Protein AF-A0A344WGB0-F1 (afdb_monomer)

pLDDT: mean 86.92, std 15.08, range [41.66, 98.75]

Nearest PDB structures (foldseek):
  2py6-assembly1_A  TM=7.396E-01  e=4.839E-03  Methylobacillus flagellatus KT
  3e05-assembly2_F  TM=4.991E-01  e=1.271E-01  Geobacter metallireducens GS-15
  5hw4-assembly2_C-2  TM=4.381E-01  e=1.271E-01  Escherichia coli K-12
  3e05-assembly2_H  TM=4.543E-01  e=2.290E-01  Geobacter metallireducens GS-15
  3ey5-assembly1_A  TM=3.406E-01  e=2.257E+00  Bacteroides thetaiotaomicron

Mean predicted aligned error: 7.27 Å

Sequence (154 aa):
MLETSASLEPEWGDGPKSKIQIERIPLDDIELPKISLVKADIEGHEATFLAGAMKMVQKDRPIILIEILHIANFEKLAQFLADSGYLDFRLRPDMAIQSFYPAFDPQSWNHAFVPPEKLPFFMEVCEASKLEVVTPLTLPEPEKKSFWARLFGN

Radius of gyration: 17.26 Å; Cα contacts (8 Å, |Δi|>4): 203; chains: 1; bounding box: 50×37×36 Å

Secondary structure (DSSP, 8-state):
-------SSTTSTT--S---------GGGS--PPPSEEEE--TT-HHHHHHTTHHHHHHH--EEEEE--TTS-HHHHHHHHHHHTPEEEEE-SSEEEEESS----TT--EEEEE-GGGHHHHHHHHHHTT-EEE-TTTS-HHHHHHHHHHHH--

Structure (mmCIF, N/CA/C/O backbone):
data_AF-A0A344WGB0-F1
#
_entry.id   AF-A0A344WGB0-F1
#
loop_
_atom_site.group_PDB
_atom_site.id
_atom_site.type_symbol
_atom_site.label_atom_id
_atom_site.label_alt_id
_atom_site.label_comp_id
_atom_site.label_asym_id
_atom_site.label_entity_id
_atom_site.label_seq_id
_atom_site.pdbx_PDB_ins_code
_atom_site.Cartn_x
_atom_site.Cartn_y
_atom_site.Cartn_z
_atom_site.occupancy
_atom_site.B_iso_or_equiv
_atom_site.auth_seq_id
_atom_site.auth_comp_id
_atom_site.auth_asym_id
_atom_site.auth_atom_id
_atom_site.pdbx_PDB_model_num
ATOM 1 N N . MET A 1 1 ? -26.839 6.639 -17.033 1.00 45.97 1 MET A N 1
ATOM 2 C CA . MET A 1 1 ? -26.268 6.212 -15.741 1.00 45.97 1 MET A CA 1
ATOM 3 C C . MET A 1 1 ? -26.404 7.400 -14.808 1.00 45.97 1 MET A C 1
ATOM 5 O O . MET A 1 1 ? -26.064 8.494 -15.235 1.00 45.97 1 MET A O 1
ATOM 9 N N . LEU A 1 2 ? -27.024 7.238 -13.639 1.00 44.38 2 LEU A N 1
ATOM 10 C CA . LEU A 1 2 ? -27.104 8.313 -12.649 1.00 44.38 2 LEU A CA 1
ATOM 11 C C . LEU A 1 2 ? -25.839 8.186 -11.802 1.00 44.38 2 LEU A C 1
ATOM 13 O O . LEU A 1 2 ? -25.696 7.212 -11.071 1.00 44.38 2 LEU A O 1
ATOM 17 N N . GLU A 1 3 ? -24.885 9.085 -12.004 1.00 58.75 3 GLU A N 1
ATOM 18 C CA . GLU A 1 3 ? -23.641 9.097 -11.241 1.00 58.75 3 GLU A CA 1
ATOM 19 C C . GLU A 1 3 ? -23.939 9.666 -9.849 1.00 58.75 3 GLU A C 1
ATOM 21 O O . GLU A 1 3 ? -24.427 10.791 -9.710 1.00 58.75 3 GLU A O 1
ATOM 26 N N . THR A 1 4 ? -23.733 8.850 -8.818 1.00 68.19 4 THR A N 1
ATOM 27 C CA . THR A 1 4 ? -23.797 9.271 -7.418 1.00 68.19 4 THR A CA 1
ATOM 28 C C . THR A 1 4 ? -22.393 9.164 -6.849 1.00 68.19 4 THR A C 1
ATOM 30 O O . THR A 1 4 ? -21.910 8.054 -6.637 1.00 68.19 4 THR A O 1
ATOM 33 N N . SER A 1 5 ? -21.744 10.301 -6.621 1.00 75.06 5 SER A N 1
ATOM 34 C CA . SER A 1 5 ? -20.443 10.389 -5.962 1.00 75.06 5 SER A CA 1
ATOM 35 C C . SER A 1 5 ? -20.565 11.157 -4.645 1.00 75.06 5 SER A C 1
ATOM 37 O O . SER A 1 5 ? -21.471 11.974 -4.455 1.00 75.06 5 SER A O 1
ATOM 39 N N . ALA A 1 6 ? -19.660 10.862 -3.719 1.00 79.88 6 ALA A N 1
ATOM 40 C CA . ALA A 1 6 ? -19.441 11.620 -2.498 1.00 79.88 6 ALA A CA 1
ATOM 41 C C . ALA A 1 6 ? -17.930 11.702 -2.298 1.00 79.88 6 ALA A C 1
ATOM 43 O O . ALA A 1 6 ? -17.268 10.671 -2.323 1.00 79.88 6 ALA A O 1
ATOM 44 N N . SER A 1 7 ? -17.415 12.913 -2.117 1.00 83.69 7 SER A N 1
ATOM 45 C CA . SER A 1 7 ? -15.985 13.165 -1.971 1.00 83.69 7 SER A CA 1
ATOM 46 C C . SER A 1 7 ? -15.722 13.927 -0.676 1.00 83.69 7 SER A C 1
ATOM 48 O O . SER A 1 7 ? -16.564 14.708 -0.214 1.00 83.69 7 SER A O 1
ATOM 50 N N . LEU A 1 8 ? -14.557 13.677 -0.082 1.00 82.12 8 LEU A N 1
ATOM 51 C CA . LEU A 1 8 ? -14.012 14.518 0.983 1.00 82.12 8 LEU A CA 1
ATOM 52 C C . LEU A 1 8 ? -13.335 15.776 0.416 1.00 82.12 8 LEU A C 1
ATOM 54 O O . LEU A 1 8 ? -13.170 16.753 1.150 1.00 82.12 8 LEU A O 1
ATOM 58 N N . GLU A 1 9 ? -13.022 15.780 -0.883 1.00 79.12 9 GLU A N 1
ATOM 59 C CA . GLU A 1 9 ? -12.409 16.900 -1.579 1.00 79.12 9 GLU A CA 1
ATOM 60 C C . GLU A 1 9 ? -13.471 17.948 -1.964 1.00 79.12 9 GLU A C 1
ATOM 62 O O . GLU A 1 9 ? -14.432 17.660 -2.687 1.00 79.12 9 GLU A O 1
ATOM 67 N N . PRO A 1 10 ? -13.336 19.199 -1.488 1.00 68.56 10 PRO A N 1
ATOM 68 C CA . PRO A 1 10 ? -14.354 20.230 -1.674 1.00 68.56 10 PRO A CA 1
ATOM 69 C C . PRO A 1 10 ? -14.496 20.708 -3.127 1.00 68.56 10 PRO A C 1
ATOM 71 O O . PRO A 1 10 ? -15.511 21.330 -3.446 1.00 68.56 10 PRO A O 1
ATOM 74 N N . GLU A 1 11 ? -13.508 20.427 -3.983 1.00 68.06 11 GLU A N 1
ATOM 75 C CA . GLU A 1 11 ? -13.421 20.906 -5.371 1.00 68.06 11 GLU A CA 1
ATOM 76 C C . GLU A 1 11 ? -13.594 19.789 -6.418 1.00 68.06 11 GLU A C 1
ATOM 78 O O . GLU A 1 11 ? -13.198 19.939 -7.572 1.00 68.06 11 GLU A O 1
ATOM 83 N N . TRP A 1 12 ? -14.201 18.658 -6.046 1.00 65.50 12 TRP A N 1
ATOM 84 C CA . TRP A 1 12 ? -14.450 17.569 -6.992 1.00 65.50 12 TRP A CA 1
ATOM 85 C C . TRP A 1 12 ? -15.576 17.909 -7.991 1.00 65.50 12 TRP A C 1
ATOM 87 O O . TRP A 1 12 ? -16.735 18.096 -7.606 1.00 65.50 12 TRP A O 1
ATOM 97 N N . GLY A 1 13 ? -15.257 17.951 -9.290 1.00 68.75 13 GLY A N 1
ATOM 98 C CA . GLY A 1 13 ? -16.224 18.169 -10.379 1.00 68.75 13 GLY A CA 1
ATOM 99 C C . GLY A 1 13 ? -16.908 19.546 -10.347 1.00 68.75 13 GLY A C 1
ATOM 100 O O . GLY A 1 13 ? -16.268 20.558 -10.080 1.00 68.75 13 GLY A O 1
ATOM 101 N N . ASP A 1 14 ? -18.225 19.588 -10.591 1.00 71.06 14 ASP A N 1
ATOM 102 C CA . ASP A 1 14 ? -19.052 20.815 -10.520 1.00 71.06 14 ASP A CA 1
ATOM 103 C C . ASP A 1 14 ? -19.318 21.295 -9.071 1.00 71.06 14 ASP A C 1
ATOM 105 O O . ASP A 1 14 ? -20.123 22.200 -8.833 1.00 71.06 14 ASP A O 1
ATOM 109 N N . GLY A 1 15 ? -18.664 20.675 -8.085 1.00 68.38 15 GLY A N 1
ATOM 110 C CA . GLY A 1 15 ? -18.880 20.910 -6.665 1.00 68.38 15 GLY A CA 1
ATOM 111 C C . GLY A 1 15 ? -20.078 20.136 -6.087 1.00 68.38 15 GLY A C 1
ATOM 112 O O . GLY A 1 15 ? -20.914 19.579 -6.807 1.00 68.38 15 GLY A O 1
ATOM 113 N N . PRO A 1 16 ? -20.184 20.063 -4.748 1.00 74.62 16 PRO A N 1
ATOM 114 C CA . PRO A 1 16 ? -21.174 19.217 -4.094 1.00 74.62 16 PRO A CA 1
ATOM 115 C C . PRO A 1 16 ? -22.590 19.793 -4.216 1.00 74.62 16 PRO A C 1
ATOM 117 O O . PRO A 1 16 ? -22.846 20.939 -3.849 1.00 74.62 16 PRO A O 1
ATOM 120 N N . LYS A 1 17 ? -23.556 18.950 -4.608 1.00 81.56 17 LYS A N 1
ATOM 121 C CA . LYS A 1 17 ? -24.995 19.289 -4.556 1.00 81.56 17 LYS A CA 1
ATOM 122 C C . LYS A 1 17 ? -25.501 19.504 -3.124 1.00 81.56 17 LYS A C 1
ATOM 124 O O . LYS A 1 17 ? -26.449 20.251 -2.906 1.00 81.56 17 LYS A O 1
ATOM 129 N N . SER A 1 18 ? -24.879 18.839 -2.151 1.00 84.62 18 SER A N 1
ATOM 130 C CA . SER A 1 18 ? -25.160 18.961 -0.718 1.00 84.62 18 SER A CA 1
ATOM 131 C C . SER A 1 18 ? -23.941 18.534 0.096 1.00 84.62 18 SER A C 1
ATOM 133 O O . SER A 1 18 ? -23.171 17.691 -0.360 1.00 84.62 18 SER A O 1
ATOM 135 N N . LYS A 1 19 ? -23.793 19.060 1.316 1.00 87.06 19 LYS A N 1
ATOM 136 C CA . LYS A 1 19 ? -22.748 18.650 2.265 1.00 87.06 19 LYS A CA 1
ATOM 137 C C . LYS A 1 19 ? -23.386 17.946 3.457 1.00 87.06 19 LYS A C 1
ATOM 139 O O . LYS A 1 19 ? -24.386 18.429 3.984 1.00 87.06 19 LYS A O 1
ATOM 144 N N . ILE A 1 20 ? -22.788 16.842 3.893 1.00 88.75 20 ILE A N 1
ATOM 145 C CA . ILE A 1 20 ? -23.151 16.149 5.131 1.00 88.75 20 ILE A CA 1
ATOM 146 C C . ILE A 1 20 ? -21.925 16.080 6.037 1.00 88.75 20 ILE A C 1
ATOM 148 O O . ILE A 1 20 ? -20.797 15.995 5.555 1.00 88.75 20 ILE A O 1
ATOM 152 N N . GLN A 1 21 ? -22.140 16.139 7.347 1.00 90.25 21 GLN A N 1
ATOM 153 C CA . GLN A 1 21 ? -21.090 15.845 8.315 1.00 90.25 21 GLN A CA 1
ATOM 154 C C . GLN A 1 21 ? -21.140 14.357 8.640 1.00 90.25 21 GLN A C 1
ATOM 156 O O . GLN A 1 21 ? -22.214 13.820 8.910 1.00 90.25 21 GLN A O 1
ATOM 161 N N . ILE A 1 22 ? -19.979 13.711 8.609 1.00 90.44 22 ILE A N 1
ATOM 162 C CA . ILE A 1 22 ? -19.812 12.310 8.984 1.00 90.44 22 ILE A CA 1
ATOM 163 C C . ILE A 1 22 ? -18.746 12.197 10.065 1.00 90.44 22 ILE A C 1
ATOM 165 O O . ILE A 1 22 ? -17.803 12.993 10.119 1.00 90.44 22 ILE A O 1
ATOM 169 N N . GLU A 1 23 ? -18.895 11.200 10.924 1.00 92.19 23 GLU A N 1
ATOM 170 C CA . GLU A 1 23 ? -17.850 10.832 11.867 1.00 92.19 23 GLU A CA 1
ATOM 171 C C . GLU A 1 23 ? -16.714 10.102 11.139 1.00 92.19 23 GLU A C 1
ATOM 173 O O . GLU A 1 23 ? -16.932 9.408 10.144 1.00 92.19 23 GLU A O 1
ATOM 178 N N . ARG A 1 24 ? -15.486 10.271 11.633 1.00 91.88 24 ARG A N 1
ATOM 179 C CA . ARG A 1 24 ? -14.303 9.546 11.163 1.00 91.88 24 ARG A CA 1
ATOM 180 C C . ARG A 1 24 ? -13.682 8.855 12.360 1.00 91.88 24 ARG A C 1
ATOM 182 O O . ARG A 1 24 ? -13.427 9.514 13.365 1.00 91.88 24 ARG A O 1
ATOM 189 N N . ILE A 1 25 ? -13.398 7.570 12.217 1.00 95.44 25 ILE A N 1
ATOM 190 C CA . ILE A 1 25 ? -12.749 6.763 13.248 1.00 95.44 25 ILE A CA 1
ATOM 191 C C . ILE A 1 25 ? -11.476 6.127 12.673 1.00 95.44 25 ILE A C 1
ATOM 193 O O . ILE A 1 25 ? -11.471 5.755 11.495 1.00 95.44 25 ILE A O 1
ATOM 197 N N . PRO A 1 26 ? -10.385 6.023 13.452 1.00 97.00 26 PRO A N 1
ATOM 198 C CA . PRO A 1 26 ? -9.235 5.203 13.086 1.00 97.00 26 PRO A CA 1
ATOM 199 C C . PRO A 1 26 ? -9.657 3.747 12.866 1.00 97.00 26 PRO A C 1
ATOM 201 O O . PRO A 1 26 ? -10.483 3.219 13.608 1.00 97.00 26 PRO A O 1
ATOM 204 N N . LEU A 1 27 ? -9.061 3.072 11.881 1.00 96.12 27 LEU A N 1
ATOM 205 C CA . LEU A 1 27 ? -9.317 1.646 11.654 1.00 96.12 27 LEU A CA 1
ATOM 206 C C . LEU A 1 27 ? -8.899 0.801 12.866 1.00 96.12 27 LEU A C 1
ATOM 208 O O . LEU A 1 27 ? -9.547 -0.190 13.180 1.00 96.12 27 LEU A O 1
ATOM 212 N N . ASP A 1 28 ? -7.844 1.223 13.561 1.00 97.62 28 ASP A N 1
ATOM 213 C CA . ASP A 1 28 ? -7.332 0.579 14.771 1.00 97.62 28 ASP A CA 1
ATOM 214 C C . ASP A 1 28 ? -8.308 0.613 15.961 1.00 97.62 28 ASP A C 1
ATOM 216 O O . ASP A 1 28 ? -8.108 -0.139 16.917 1.00 97.62 28 ASP A O 1
ATOM 220 N N . ASP A 1 29 ? -9.345 1.455 15.911 1.00 97.81 29 ASP A N 1
ATOM 221 C CA . ASP A 1 29 ? -10.398 1.527 16.932 1.00 97.81 29 ASP A CA 1
ATOM 222 C C . ASP A 1 29 ? -11.594 0.610 16.598 1.00 97.81 29 ASP A C 1
ATOM 224 O O . ASP A 1 29 ? -12.564 0.540 17.352 1.00 97.81 29 ASP A O 1
ATOM 228 N N . ILE A 1 30 ? -11.528 -0.122 15.479 1.00 95.56 30 ILE A N 1
ATOM 229 C CA . ILE A 1 30 ? -12.538 -1.091 15.050 1.00 95.56 30 ILE A CA 1
ATOM 230 C C . ILE A 1 30 ? -12.015 -2.509 15.297 1.00 95.56 30 ILE A C 1
ATOM 232 O O . ILE A 1 30 ? -10.945 -2.896 14.824 1.00 95.56 30 ILE A O 1
ATOM 236 N N . GLU A 1 31 ? -12.801 -3.331 15.992 1.00 94.25 31 GLU A N 1
ATOM 237 C CA . GLU A 1 31 ? -12.495 -4.753 16.137 1.00 94.25 31 GLU A CA 1
ATOM 238 C C . GLU A 1 31 ? -12.771 -5.499 14.826 1.00 94.25 31 GLU A C 1
ATOM 240 O O . GLU A 1 31 ? -13.918 -5.706 14.426 1.00 94.25 31 GLU A O 1
ATOM 245 N N . LEU A 1 32 ? -11.698 -5.917 14.154 1.00 94.81 32 LEU A N 1
ATOM 246 C CA . LEU A 1 32 ? -11.750 -6.682 12.912 1.00 94.81 32 LEU A CA 1
ATOM 247 C C . LEU A 1 32 ? -11.038 -8.035 13.071 1.00 94.81 32 LEU A C 1
ATOM 249 O O . LEU A 1 32 ? -10.071 -8.145 13.837 1.00 94.81 32 LEU A O 1
ATOM 253 N N . PRO A 1 33 ? -11.475 -9.080 12.339 1.00 96.44 33 PRO A N 1
ATOM 254 C CA . PRO A 1 33 ? -10.701 -10.310 12.228 1.00 96.44 33 PRO A CA 1
ATOM 255 C C . PRO A 1 33 ? -9.358 -10.032 11.539 1.00 96.44 33 PRO A C 1
ATOM 257 O O . PRO A 1 33 ? -9.162 -8.980 10.935 1.00 96.44 33 PRO A O 1
ATOM 260 N N . LYS A 1 34 ? -8.436 -11.001 11.598 1.00 97.44 34 LYS A N 1
ATOM 261 C CA . LYS A 1 34 ? -7.122 -10.888 10.951 1.00 97.44 34 LYS A CA 1
ATOM 262 C C . LYS A 1 34 ? -7.263 -10.488 9.478 1.00 97.44 34 LYS A C 1
ATOM 264 O O . LYS A 1 34 ? -7.881 -11.215 8.698 1.00 97.44 34 LYS A O 1
ATOM 269 N N . ILE A 1 35 ? -6.628 -9.383 9.101 1.00 98.00 35 ILE A N 1
ATOM 270 C CA . ILE A 1 35 ? -6.703 -8.832 7.744 1.00 98.00 35 ILE A CA 1
ATOM 271 C C . ILE A 1 35 ? -5.522 -9.324 6.901 1.00 98.00 35 ILE A C 1
ATOM 273 O O . ILE A 1 35 ? -4.360 -9.159 7.260 1.00 98.00 35 ILE A O 1
ATOM 277 N N . SER A 1 36 ? -5.797 -9.937 5.747 1.00 97.50 36 SER A N 1
ATOM 278 C CA . SER A 1 36 ? -4.753 -10.409 4.822 1.00 97.50 36 SER A CA 1
ATOM 279 C C . SER A 1 36 ? -4.465 -9.442 3.672 1.00 97.50 36 SER A C 1
ATOM 281 O O . SER A 1 36 ? -3.348 -9.463 3.144 1.00 97.50 36 SER A O 1
ATOM 283 N N . LEU A 1 37 ? -5.452 -8.620 3.305 1.00 98.06 37 LEU A N 1
ATOM 284 C CA . LEU A 1 37 ? -5.437 -7.678 2.190 1.00 98.06 37 LEU A CA 1
ATOM 285 C C . LEU A 1 37 ? -6.245 -6.429 2.564 1.00 98.06 37 LEU A C 1
ATOM 287 O O . LEU A 1 37 ? -7.331 -6.543 3.128 1.00 98.06 37 LEU A O 1
ATOM 291 N N . VAL A 1 38 ? -5.734 -5.259 2.202 1.00 98.19 38 VAL A N 1
ATOM 292 C CA . VAL A 1 38 ? -6.433 -3.973 2.273 1.00 98.19 38 VAL A CA 1
ATOM 293 C C . VAL A 1 38 ? -6.469 -3.383 0.870 1.00 98.19 38 VAL A C 1
ATOM 295 O O . VAL A 1 38 ? -5.454 -3.406 0.182 1.00 98.19 38 VAL A O 1
ATOM 298 N N . LYS A 1 39 ? -7.608 -2.829 0.452 1.00 96.81 39 LYS A N 1
ATOM 299 C CA . LYS A 1 39 ? -7.679 -1.893 -0.677 1.00 96.81 39 LYS A CA 1
ATOM 300 C C . LYS A 1 39 ? -8.194 -0.565 -0.138 1.00 96.81 39 LYS A C 1
ATOM 302 O O . LYS A 1 39 ? -9.266 -0.532 0.461 1.00 96.81 39 LYS A O 1
ATOM 307 N N . ALA A 1 40 ? -7.418 0.492 -0.333 1.00 94.94 40 ALA A N 1
ATOM 308 C CA . ALA A 1 40 ? -7.795 1.864 -0.040 1.00 94.94 40 ALA A CA 1
ATOM 309 C C . ALA A 1 40 ? -7.814 2.658 -1.348 1.00 94.94 40 ALA A C 1
ATOM 311 O O . ALA A 1 40 ? -6.886 2.595 -2.155 1.00 94.94 40 ALA A O 1
ATOM 312 N N . ASP A 1 41 ? -8.917 3.347 -1.570 1.00 92.00 41 ASP A N 1
ATOM 313 C CA . ASP A 1 41 ? -9.163 4.194 -2.727 1.00 92.00 41 ASP A CA 1
ATOM 314 C C . ASP A 1 41 ? -9.978 5.368 -2.193 1.00 92.00 41 ASP A C 1
ATOM 316 O O . ASP A 1 41 ? -11.192 5.264 -2.012 1.00 92.00 41 ASP A O 1
ATOM 320 N N . ILE A 1 42 ? -9.263 6.367 -1.670 1.00 90.88 42 ILE A N 1
ATOM 321 C CA . ILE A 1 42 ? -9.834 7.407 -0.806 1.00 90.88 42 ILE A CA 1
ATOM 322 C C . ILE A 1 42 ? -9.350 8.798 -1.214 1.00 90.88 42 ILE A C 1
ATOM 324 O O . ILE A 1 42 ? -9.195 9.679 -0.368 1.00 90.88 42 ILE A O 1
ATOM 328 N N . GLU A 1 43 ? -9.137 8.975 -2.519 1.00 86.12 43 GLU A N 1
ATOM 329 C CA . GLU A 1 43 ? -8.985 10.268 -3.188 1.00 86.12 43 GLU A CA 1
ATOM 330 C C . GLU A 1 43 ? -7.884 11.166 -2.581 1.00 86.12 43 GLU A C 1
ATOM 332 O O . GLU A 1 43 ? -8.049 12.377 -2.481 1.00 86.12 43 GLU A O 1
ATOM 337 N N . GLY A 1 44 ? -6.740 10.602 -2.170 1.00 85.00 44 GLY A N 1
ATOM 338 C CA . GLY A 1 44 ? -5.609 11.373 -1.622 1.00 85.00 44 GLY A CA 1
ATOM 339 C C . GLY A 1 44 ? -5.480 11.330 -0.093 1.00 85.00 44 GLY A C 1
ATOM 340 O O . GLY A 1 44 ? -4.519 11.865 0.477 1.00 85.00 44 GLY A O 1
ATOM 341 N N . HIS A 1 45 ? -6.408 10.668 0.602 1.00 91.06 45 HIS A N 1
ATOM 342 C CA . HIS A 1 45 ? -6.377 10.510 2.059 1.00 91.06 45 HIS A CA 1
ATOM 343 C C . HIS A 1 45 ? -5.629 9.259 2.553 1.00 91.06 45 HIS A C 1
ATOM 345 O O . HIS A 1 45 ? -5.664 8.957 3.752 1.00 91.06 45 HIS A O 1
ATOM 351 N N . GLU A 1 46 ? -4.906 8.554 1.680 1.00 95.50 46 GLU A N 1
ATOM 352 C CA . GLU A 1 46 ? -4.224 7.280 1.957 1.00 95.50 46 GLU A CA 1
ATOM 353 C C . GLU A 1 46 ? -3.282 7.391 3.156 1.00 95.50 46 GLU A C 1
ATOM 355 O O . GLU A 1 46 ? -3.314 6.554 4.056 1.00 95.50 46 GLU A O 1
ATOM 360 N N . ALA A 1 47 ? -2.501 8.471 3.238 1.00 95.38 47 ALA A N 1
ATOM 361 C CA . ALA A 1 47 ? -1.587 8.699 4.357 1.00 95.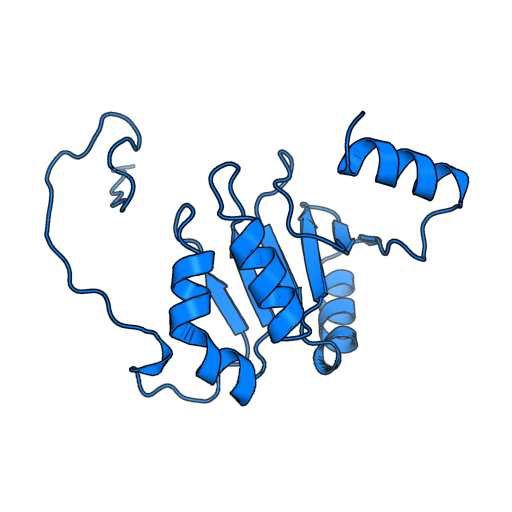38 47 ALA A CA 1
ATOM 362 C C . ALA A 1 47 ? -2.312 8.826 5.713 1.00 95.38 47 ALA A C 1
ATOM 364 O O . ALA A 1 47 ? -1.827 8.323 6.727 1.00 95.38 47 ALA A O 1
ATOM 365 N N . THR A 1 48 ? -3.476 9.483 5.749 1.00 95.31 48 THR A N 1
ATOM 366 C CA . THR A 1 48 ? -4.275 9.626 6.979 1.00 95.31 48 THR A CA 1
ATOM 367 C C . THR A 1 48 ? -4.916 8.296 7.370 1.00 95.31 48 THR A C 1
ATOM 369 O O . THR A 1 48 ? -4.911 7.945 8.549 1.00 95.31 48 THR A O 1
ATOM 372 N N . PHE A 1 49 ? -5.422 7.536 6.396 1.00 96.44 49 PHE A N 1
ATOM 373 C CA . PHE A 1 49 ? -5.941 6.187 6.627 1.00 96.44 49 PHE A CA 1
ATOM 374 C C . PHE A 1 49 ? -4.871 5.260 7.212 1.00 96.44 49 PHE A C 1
ATOM 376 O O . PHE A 1 49 ? -5.105 4.634 8.244 1.00 96.44 49 PHE A O 1
ATOM 383 N N . LEU A 1 50 ? -3.680 5.223 6.605 1.00 97.62 50 LEU A N 1
ATOM 384 C CA . LEU A 1 50 ? -2.575 4.377 7.057 1.00 97.62 50 LEU A CA 1
ATOM 385 C C . LEU A 1 50 ? -2.112 4.736 8.475 1.00 97.62 50 LEU A C 1
ATOM 387 O O . LEU A 1 50 ? -1.8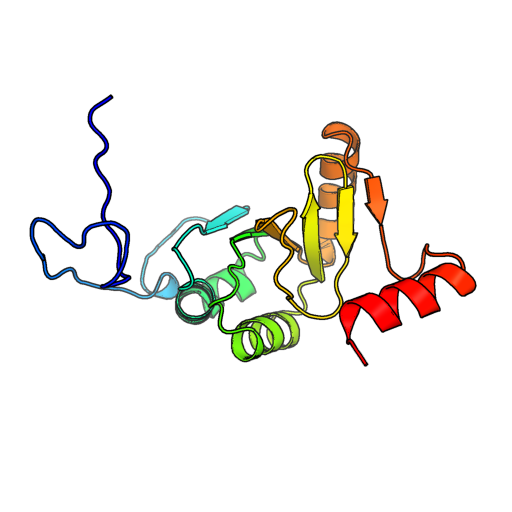29 3.841 9.268 1.00 97.62 50 LEU A O 1
ATOM 391 N N . ALA A 1 51 ? -2.105 6.025 8.828 1.00 97.19 51 ALA A N 1
ATOM 392 C CA . ALA A 1 51 ? -1.811 6.466 10.191 1.00 97.19 51 ALA A CA 1
ATOM 393 C C . ALA A 1 51 ? -2.836 5.940 11.215 1.00 97.19 51 ALA A C 1
ATOM 395 O O . ALA A 1 51 ? -2.458 5.565 12.323 1.00 97.19 51 ALA A O 1
ATOM 396 N N . GLY A 1 52 ? -4.118 5.875 10.842 1.00 97.56 52 GLY A N 1
ATOM 397 C CA . GLY A 1 52 ? -5.189 5.321 11.676 1.00 97.56 52 GLY A CA 1
ATOM 398 C C . GLY A 1 52 ? -5.292 3.791 11.667 1.00 97.56 52 GLY A C 1
ATOM 399 O O . GLY A 1 52 ? -6.155 3.253 12.354 1.00 97.56 52 GLY A O 1
ATOM 400 N N . ALA A 1 53 ? -4.462 3.102 10.882 1.00 97.62 53 ALA A N 1
ATOM 401 C CA . ALA A 1 53 ? -4.467 1.650 10.701 1.00 97.62 53 ALA A CA 1
ATOM 402 C C . ALA A 1 53 ? -3.134 0.992 11.107 1.00 97.62 53 ALA A C 1
ATOM 404 O O . ALA A 1 53 ? -2.900 -0.183 10.812 1.00 97.62 53 ALA A O 1
ATOM 405 N N . MET A 1 54 ? -2.218 1.746 11.722 1.00 96.94 54 MET A N 1
ATOM 406 C CA . MET A 1 54 ? -0.836 1.314 11.929 1.00 96.94 54 MET A CA 1
ATOM 407 C C . MET A 1 54 ? -0.733 0.080 12.837 1.00 96.94 54 MET A C 1
ATOM 409 O O . MET A 1 54 ? 0.067 -0.814 12.552 1.00 96.94 54 MET A O 1
ATOM 413 N N . LYS A 1 55 ? -1.547 -0.029 13.897 1.00 97.19 55 LYS A N 1
ATOM 414 C CA . LYS A 1 55 ? -1.533 -1.215 14.773 1.00 97.19 55 LYS A CA 1
ATOM 415 C C . LYS A 1 55 ? -1.981 -2.453 14.002 1.00 97.19 55 LYS A C 1
ATOM 417 O O . LYS A 1 55 ? -1.350 -3.504 14.124 1.00 97.19 55 LYS A O 1
ATOM 422 N N . MET A 1 56 ? -3.030 -2.341 13.185 1.00 97.50 56 MET A N 1
ATOM 423 C CA . MET A 1 56 ?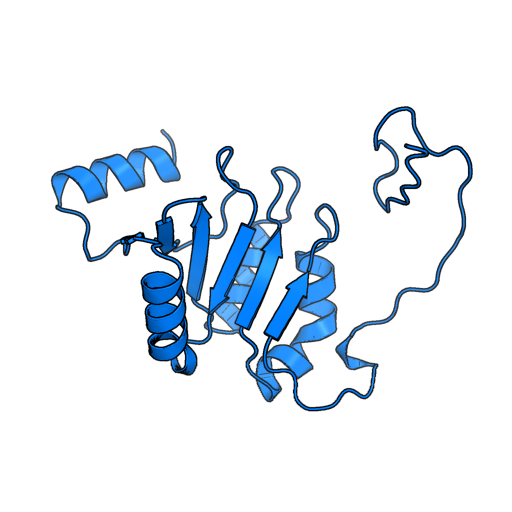 -3.480 -3.419 12.303 1.00 97.50 56 MET A CA 1
ATOM 424 C C . MET A 1 56 ? -2.385 -3.805 11.302 1.00 97.50 56 MET A C 1
ATOM 426 O O . MET A 1 56 ? -2.051 -4.985 11.194 1.00 97.50 56 MET A O 1
ATOM 430 N N . VAL A 1 57 ? -1.756 -2.832 10.639 1.00 98.19 57 VAL A N 1
ATOM 431 C CA . VAL A 1 57 ? -0.675 -3.066 9.666 1.00 98.19 57 VAL A CA 1
ATOM 432 C C . VAL A 1 57 ? 0.511 -3.802 10.294 1.00 98.19 57 VAL A C 1
ATOM 434 O O . VAL A 1 57 ? 1.051 -4.730 9.684 1.00 98.19 57 VAL A O 1
ATOM 437 N N . GLN A 1 58 ? 0.916 -3.411 11.505 1.00 96.88 58 GLN A N 1
ATOM 438 C CA . GLN A 1 58 ? 2.017 -4.043 12.236 1.00 96.88 58 GLN A CA 1
ATOM 439 C C . GLN A 1 58 ? 1.665 -5.465 12.690 1.00 96.88 58 GLN A C 1
ATOM 441 O O . GLN A 1 58 ? 2.494 -6.366 12.572 1.00 96.88 58 GLN A O 1
ATOM 446 N N . LYS A 1 59 ? 0.437 -5.674 13.182 1.00 97.31 59 LYS A N 1
ATOM 447 C CA . LYS A 1 59 ? -0.039 -6.958 13.717 1.00 97.31 59 LYS A CA 1
ATOM 448 C C . LYS A 1 59 ? -0.324 -7.986 12.619 1.00 97.31 59 LYS A C 1
ATOM 450 O O . LYS A 1 59 ? 0.159 -9.114 12.686 1.00 97.31 59 LYS A O 1
ATOM 455 N N . ASP A 1 60 ? -1.138 -7.617 11.634 1.00 98.38 60 ASP A N 1
ATOM 456 C CA . ASP A 1 60 ? -1.706 -8.558 10.659 1.00 98.38 60 ASP A CA 1
ATOM 457 C C . ASP A 1 60 ? -0.888 -8.650 9.368 1.00 98.38 60 ASP A C 1
ATOM 459 O O . ASP A 1 60 ? -1.014 -9.627 8.617 1.00 98.38 60 ASP A O 1
ATOM 463 N N . ARG A 1 61 ? -0.014 -7.662 9.138 1.00 98.31 61 ARG A N 1
ATOM 464 C CA . ARG A 1 61 ? 0.905 -7.599 7.999 1.00 98.31 61 ARG A CA 1
ATOM 465 C C . ARG A 1 61 ? 0.191 -7.796 6.645 1.00 98.31 61 ARG A C 1
ATOM 467 O O . ARG A 1 61 ? 0.612 -8.665 5.880 1.00 98.31 61 ARG A O 1
ATOM 474 N N . PRO A 1 62 ? -0.939 -7.125 6.335 1.00 98.62 62 PRO A N 1
ATOM 475 C CA . PRO A 1 62 ? -1.674 -7.338 5.080 1.00 98.62 62 PRO A CA 1
ATOM 47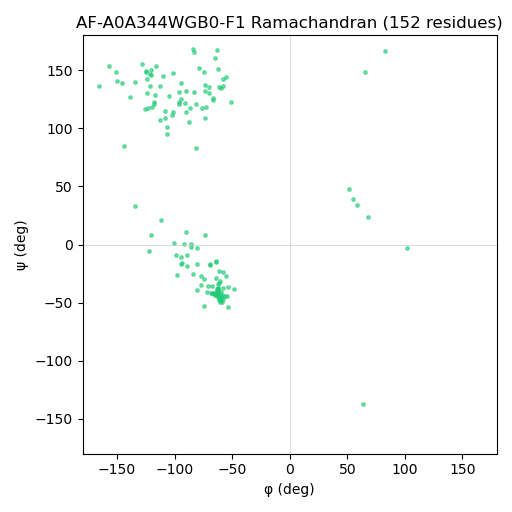6 C C . PRO A 1 62 ? -0.855 -6.920 3.847 1.00 98.62 62 PRO A C 1
ATOM 478 O O . PRO A 1 62 ? 0.068 -6.136 3.968 1.00 98.62 62 PRO A O 1
ATOM 481 N N . ILE A 1 63 ? -1.192 -7.400 2.647 1.00 98.75 63 ILE A N 1
ATOM 482 C CA . ILE A 1 63 ? -0.820 -6.649 1.429 1.00 98.75 63 ILE A CA 1
ATOM 483 C C . ILE A 1 63 ? -1.755 -5.439 1.360 1.00 98.75 63 ILE A C 1
ATOM 485 O O . ILE A 1 63 ? -2.945 -5.585 1.637 1.00 98.75 63 ILE A O 1
ATOM 489 N N . ILE A 1 64 ? -1.250 -4.255 1.027 1.00 98.62 64 ILE A N 1
ATOM 490 C CA . ILE A 1 64 ? -2.062 -3.034 0.983 1.00 98.62 64 ILE A CA 1
ATOM 491 C C . ILE A 1 64 ? -2.029 -2.486 -0.437 1.00 98.62 64 ILE A C 1
ATOM 493 O O . ILE A 1 64 ? -0.973 -2.134 -0.945 1.00 98.62 64 ILE A O 1
ATOM 497 N N . LEU A 1 65 ? -3.190 -2.413 -1.073 1.00 98.00 65 LEU A N 1
ATOM 498 C CA . LEU A 1 65 ? -3.381 -1.766 -2.360 1.00 98.00 65 LEU A CA 1
ATOM 499 C C . LEU A 1 65 ? -3.892 -0.352 -2.109 1.00 98.00 65 LEU A C 1
ATOM 501 O O . LEU A 1 65 ? -4.947 -0.194 -1.495 1.00 98.00 65 LEU A O 1
ATOM 505 N N . ILE A 1 66 ? -3.166 0.661 -2.564 1.00 96.69 66 ILE A N 1
ATOM 506 C CA . ILE A 1 66 ? -3.562 2.063 -2.402 1.00 96.69 66 ILE A CA 1
ATOM 507 C C . ILE A 1 66 ? -3.536 2.801 -3.733 1.00 96.69 66 ILE A C 1
ATOM 509 O O . ILE A 1 66 ? -2.810 2.405 -4.645 1.00 96.69 66 ILE A O 1
ATOM 513 N N . GLU A 1 67 ? -4.313 3.874 -3.834 1.00 94.19 67 GLU A N 1
ATOM 514 C CA . GLU A 1 67 ? -4.215 4.822 -4.937 1.00 94.19 67 GLU A CA 1
ATOM 515 C C . GLU A 1 67 ? -3.331 6.013 -4.538 1.00 94.19 67 GLU A C 1
ATOM 517 O O . GLU A 1 67 ? -3.589 6.683 -3.549 1.00 94.19 67 GLU A O 1
ATOM 522 N N . ILE A 1 68 ? -2.261 6.281 -5.283 1.00 93.69 68 ILE A N 1
ATOM 523 C CA . ILE A 1 68 ? -1.404 7.448 -5.075 1.00 93.69 68 ILE A CA 1
ATOM 524 C C . ILE A 1 68 ? -1.681 8.445 -6.193 1.00 93.69 68 ILE A C 1
ATOM 526 O O . ILE A 1 68 ? -1.179 8.310 -7.309 1.00 93.69 68 ILE A O 1
ATOM 530 N N . LEU A 1 69 ? -2.470 9.469 -5.874 1.00 92.00 69 LEU A N 1
ATOM 531 C CA . LEU A 1 69 ? -2.730 10.610 -6.749 1.00 92.00 69 LEU A CA 1
ATOM 532 C C . LEU A 1 69 ? -1.617 11.663 -6.647 1.00 92.00 69 LEU A C 1
ATOM 534 O O . LEU A 1 69 ? -0.817 11.679 -5.714 1.00 92.00 69 LEU A O 1
ATOM 538 N N . HIS A 1 70 ? -1.583 12.602 -7.592 1.00 89.75 70 HIS A N 1
ATOM 539 C CA . HIS A 1 70 ? -0.605 13.698 -7.604 1.00 89.75 70 HIS A CA 1
ATOM 540 C C . HIS A 1 70 ? -0.687 14.622 -6.371 1.00 89.75 70 HIS A C 1
ATOM 542 O O . HIS A 1 70 ? 0.300 15.268 -6.030 1.00 89.75 70 HIS A O 1
ATOM 548 N N . ILE A 1 71 ? -1.843 14.668 -5.700 1.00 88.38 71 ILE A N 1
ATOM 549 C CA . ILE A 1 71 ? -2.077 15.426 -4.459 1.00 88.38 71 ILE A CA 1
ATOM 550 C C . ILE A 1 71 ? -1.689 14.659 -3.185 1.00 88.38 71 ILE A C 1
ATOM 552 O O . ILE A 1 71 ? -1.821 15.193 -2.084 1.00 88.38 71 ILE A O 1
ATOM 556 N N . ALA A 1 72 ? -1.243 13.405 -3.308 1.00 90.31 72 ALA A N 1
ATOM 557 C CA . ALA A 1 72 ? -0.950 12.563 -2.158 1.00 90.31 72 ALA A CA 1
ATOM 558 C C . ALA A 1 72 ? 0.171 13.146 -1.284 1.00 90.31 72 ALA A C 1
ATOM 560 O O . ALA A 1 72 ? 1.104 13.807 -1.746 1.00 90.31 72 ALA A O 1
ATOM 561 N N . ASN A 1 73 ? 0.124 12.840 0.012 1.00 92.88 73 ASN A N 1
ATOM 562 C CA . ASN A 1 73 ? 1.191 13.217 0.933 1.00 92.88 73 ASN A CA 1
ATOM 563 C C . ASN A 1 73 ? 2.365 12.221 0.848 1.00 92.88 73 ASN A C 1
ATOM 565 O O . ASN A 1 73 ? 2.469 11.295 1.656 1.00 92.88 73 ASN A O 1
ATOM 569 N N . PHE A 1 74 ? 3.245 12.415 -0.138 1.00 92.50 74 PHE A N 1
ATOM 570 C CA . PHE A 1 74 ? 4.380 11.523 -0.414 1.00 92.50 74 PHE A CA 1
ATOM 571 C C . PHE A 1 74 ? 5.336 11.358 0.772 1.00 92.50 74 PHE A C 1
ATOM 573 O O . PHE A 1 74 ? 5.818 10.254 1.008 1.00 92.50 74 PHE A O 1
ATOM 580 N N . GLU A 1 75 ? 5.577 12.419 1.547 1.00 94.00 75 GLU A N 1
ATOM 581 C CA . GLU A 1 75 ? 6.448 12.370 2.729 1.00 94.00 75 GLU A CA 1
ATOM 582 C C . GLU A 1 75 ? 5.900 11.395 3.779 1.00 94.00 75 GLU A C 1
ATOM 584 O O . GLU A 1 75 ? 6.617 10.515 4.252 1.00 94.00 75 GLU A O 1
ATOM 589 N N . LYS A 1 76 ? 4.602 11.481 4.091 1.00 95.81 76 LYS A N 1
ATOM 590 C CA . LYS A 1 76 ? 3.965 10.563 5.043 1.00 95.81 76 LYS A CA 1
ATOM 591 C C . LYS A 1 76 ? 3.883 9.133 4.521 1.00 95.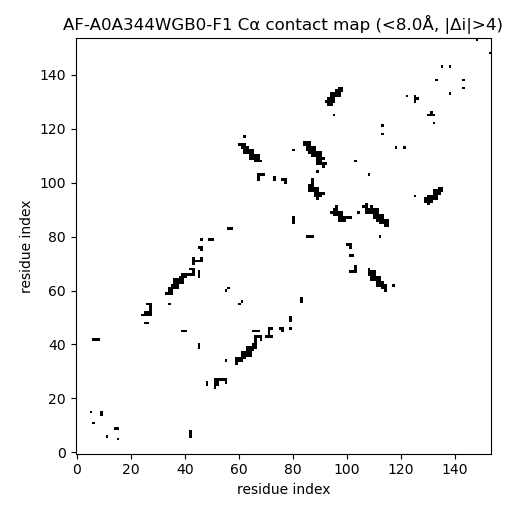81 76 LYS A C 1
ATOM 593 O O . LYS A 1 76 ? 4.027 8.202 5.309 1.00 95.81 76 LYS A O 1
ATOM 598 N N . LEU A 1 77 ? 3.665 8.944 3.220 1.00 95.88 77 LEU A N 1
ATOM 599 C CA . LEU A 1 77 ? 3.681 7.611 2.609 1.00 95.88 77 LEU A CA 1
ATOM 600 C C . LEU A 1 77 ? 5.084 6.991 2.667 1.00 95.88 77 LEU A C 1
ATOM 602 O O . LEU A 1 77 ? 5.221 5.817 3.006 1.00 95.88 77 LEU A O 1
ATOM 606 N N . ALA A 1 78 ? 6.128 7.781 2.409 1.00 94.75 78 ALA A N 1
ATOM 607 C CA . ALA A 1 78 ? 7.511 7.337 2.541 1.00 94.75 78 ALA A CA 1
ATOM 608 C C . ALA A 1 78 ? 7.854 6.991 3.998 1.00 94.75 78 ALA A C 1
ATOM 610 O O . ALA A 1 78 ? 8.444 5.941 4.251 1.00 94.75 78 ALA A O 1
ATOM 611 N N . GLN A 1 79 ? 7.428 7.821 4.956 1.00 95.12 79 GLN A N 1
ATOM 612 C CA . GLN A 1 79 ? 7.608 7.545 6.383 1.00 95.12 79 GLN A CA 1
ATOM 613 C C . GLN A 1 79 ? 6.892 6.254 6.799 1.00 95.12 79 GLN A C 1
ATOM 615 O O . GLN A 1 79 ? 7.485 5.413 7.466 1.00 95.12 79 GLN A O 1
ATOM 620 N N . PHE A 1 80 ? 5.654 6.045 6.342 1.00 96.94 80 PHE A N 1
ATOM 621 C CA . PHE A 1 80 ? 4.915 4.809 6.595 1.00 96.94 80 PHE A CA 1
ATOM 622 C C . PHE A 1 80 ? 5.668 3.573 6.084 1.00 96.94 80 PHE A C 1
ATOM 624 O O . PHE A 1 80 ? 5.776 2.577 6.802 1.00 96.94 80 PHE A O 1
ATOM 631 N N . LEU A 1 81 ? 6.195 3.612 4.855 1.00 96.12 81 LEU A N 1
ATOM 632 C CA . LEU A 1 81 ? 6.971 2.500 4.298 1.00 96.12 81 LEU A CA 1
ATOM 633 C C . LEU A 1 81 ? 8.253 2.247 5.098 1.00 96.12 81 LEU A C 1
ATOM 635 O O . LEU A 1 81 ? 8.572 1.091 5.377 1.00 96.12 81 LEU A O 1
ATOM 639 N N . ALA A 1 82 ? 8.947 3.310 5.515 1.00 93.19 82 ALA A N 1
ATOM 640 C CA . ALA A 1 82 ? 10.142 3.209 6.348 1.00 93.19 82 ALA A CA 1
ATOM 641 C C . ALA A 1 82 ? 9.840 2.575 7.717 1.00 93.19 82 ALA A C 1
ATOM 643 O O . ALA A 1 82 ? 10.549 1.661 8.137 1.00 93.19 82 ALA A O 1
ATOM 644 N N . ASP A 1 83 ? 8.763 3.003 8.378 1.00 93.25 83 ASP A N 1
ATOM 645 C CA . ASP A 1 83 ? 8.374 2.518 9.707 1.00 93.25 83 ASP A CA 1
ATOM 646 C C . ASP A 1 83 ? 7.842 1.079 9.676 1.00 93.25 83 ASP A C 1
ATOM 648 O O . ASP A 1 83 ? 8.060 0.297 10.603 1.00 93.25 83 ASP A O 1
ATOM 652 N N . SER A 1 84 ? 7.120 0.718 8.614 1.00 95.94 84 SER A N 1
ATOM 653 C CA . SER A 1 84 ? 6.489 -0.599 8.471 1.00 95.94 84 SER A CA 1
ATOM 654 C C . SER A 1 84 ? 7.399 -1.645 7.813 1.00 95.94 84 SER A C 1
ATOM 656 O O . SER A 1 84 ? 7.135 -2.849 7.927 1.00 95.94 84 SER A O 1
ATOM 658 N N . GLY A 1 85 ? 8.450 -1.214 7.111 1.00 95.56 85 GLY A N 1
ATOM 659 C CA . GLY A 1 85 ? 9.352 -2.077 6.347 1.00 95.56 85 GLY A CA 1
ATOM 660 C C . GLY A 1 85 ? 8.698 -2.735 5.128 1.00 95.56 85 GLY A C 1
ATOM 661 O O . GLY A 1 85 ? 9.129 -3.811 4.713 1.00 95.56 85 GLY A O 1
ATOM 662 N N . TYR A 1 86 ? 7.623 -2.151 4.596 1.00 97.81 86 TYR A N 1
ATOM 663 C CA . TYR A 1 86 ? 6.951 -2.636 3.388 1.00 97.81 86 TYR A CA 1
ATOM 664 C C . TYR A 1 86 ? 7.713 -2.214 2.127 1.00 97.81 86 TYR A C 1
ATOM 666 O O . TYR A 1 86 ? 8.377 -1.181 2.091 1.00 97.81 86 TYR A O 1
ATOM 674 N N . LEU A 1 87 ? 7.581 -3.014 1.072 1.00 96.69 87 LEU A N 1
ATOM 675 C CA . LEU A 1 87 ? 8.079 -2.708 -0.265 1.00 96.69 87 LEU A CA 1
ATOM 676 C C . LEU A 1 87 ? 6.967 -2.061 -1.089 1.00 96.69 87 LEU A C 1
ATOM 678 O O . LEU A 1 87 ? 5.838 -2.538 -1.043 1.00 96.69 87 LEU A O 1
ATOM 682 N N . ASP A 1 88 ? 7.282 -1.032 -1.871 1.00 96.44 88 ASP A N 1
ATOM 683 C CA . ASP A 1 88 ? 6.328 -0.402 -2.786 1.00 96.44 88 ASP A CA 1
ATOM 684 C C . ASP A 1 88 ? 6.465 -0.959 -4.207 1.00 96.44 88 ASP A C 1
ATOM 686 O O . ASP A 1 88 ? 7.567 -1.004 -4.757 1.00 96.44 88 ASP A O 1
ATOM 690 N N . PHE A 1 89 ? 5.341 -1.341 -4.811 1.00 96.56 89 PHE A N 1
ATOM 691 C CA . PHE A 1 89 ? 5.225 -1.720 -6.213 1.00 96.56 89 PHE A CA 1
ATOM 692 C C . PHE A 1 89 ? 4.147 -0.890 -6.907 1.00 96.56 89 PHE A C 1
ATOM 694 O O . PHE A 1 89 ? 2.962 -1.047 -6.630 1.00 96.56 89 PHE A O 1
ATOM 701 N N . ARG A 1 90 ? 4.536 -0.082 -7.892 1.00 95.19 90 ARG A N 1
ATOM 702 C CA . ARG A 1 90 ? 3.591 0.550 -8.824 1.00 95.19 90 ARG A CA 1
ATOM 703 C C . ARG A 1 90 ? 2.992 -0.489 -9.751 1.00 95.19 90 ARG A C 1
ATOM 705 O O . ARG A 1 90 ? 3.737 -1.239 -10.375 1.00 95.19 90 ARG A O 1
ATOM 712 N N . LEU A 1 91 ? 1.671 -0.503 -9.878 1.00 95.00 91 LEU A N 1
ATOM 713 C CA . LEU A 1 91 ? 0.936 -1.492 -10.662 1.00 95.00 91 LEU A CA 1
ATOM 714 C C . LEU A 1 91 ? 0.407 -0.874 -11.950 1.00 95.00 91 LEU A C 1
ATOM 716 O O . LEU A 1 91 ? -0.670 -0.290 -11.958 1.00 95.00 91 LEU A O 1
ATOM 720 N N . ARG A 1 92 ? 1.132 -1.012 -13.054 1.00 93.06 92 ARG A N 1
ATOM 721 C CA . ARG A 1 92 ? 0.625 -0.691 -14.396 1.00 93.06 92 ARG A CA 1
ATOM 722 C C . ARG A 1 92 ? -0.157 -1.877 -14.976 1.00 93.06 92 ARG A C 1
ATOM 724 O O . ARG A 1 92 ? -0.073 -2.972 -14.424 1.00 93.06 92 ARG A O 1
ATOM 731 N N . PRO A 1 93 ? -0.899 -1.696 -16.086 1.00 92.12 93 PRO A N 1
ATOM 732 C CA . PRO A 1 93 ? -1.678 -2.780 -16.690 1.00 92.12 93 PRO A CA 1
ATOM 733 C C . PRO A 1 93 ? -0.875 -4.044 -17.037 1.00 92.12 93 PRO A C 1
ATOM 735 O O . PRO A 1 93 ? -1.444 -5.129 -17.074 1.00 92.12 93 PRO A O 1
ATOM 738 N N . ASP A 1 94 ? 0.422 -3.900 -17.300 1.00 93.25 94 ASP A N 1
ATOM 739 C CA . ASP A 1 94 ? 1.326 -4.947 -17.774 1.00 93.25 94 ASP A CA 1
ATOM 740 C C . ASP A 1 94 ? 2.542 -5.185 -16.865 1.00 93.25 94 ASP A C 1
ATOM 742 O O . ASP A 1 94 ? 3.304 -6.119 -17.108 1.00 93.25 94 ASP A O 1
ATOM 746 N N . MET A 1 95 ? 2.742 -4.382 -15.812 1.00 95.00 95 MET A N 1
ATOM 747 C CA . MET A 1 95 ? 3.934 -4.488 -14.966 1.00 95.00 95 MET A CA 1
ATOM 748 C C . MET A 1 95 ? 3.719 -4.067 -13.510 1.00 95.00 95 MET A C 1
ATOM 750 O O . MET A 1 95 ? 2.961 -3.146 -13.209 1.00 95.00 95 MET A O 1
ATOM 754 N N . ALA A 1 96 ? 4.467 -4.706 -12.612 1.00 96.19 96 ALA A N 1
ATOM 755 C CA . ALA A 1 96 ? 4.654 -4.300 -11.227 1.00 96.19 96 ALA A CA 1
ATOM 756 C C . ALA A 1 96 ? 6.083 -3.764 -11.048 1.00 96.19 96 ALA A C 1
ATOM 758 O O . ALA A 1 96 ? 7.056 -4.516 -11.086 1.00 96.19 96 ALA A O 1
ATOM 759 N N . ILE A 1 97 ? 6.227 -2.454 -10.862 1.00 94.06 97 ILE A N 1
ATOM 760 C CA . ILE A 1 97 ? 7.527 -1.780 -10.777 1.00 94.06 97 ILE A CA 1
ATOM 761 C C . ILE A 1 97 ? 7.844 -1.506 -9.314 1.00 94.06 97 ILE A C 1
ATOM 763 O O . ILE A 1 97 ? 7.184 -0.675 -8.690 1.00 94.06 97 ILE A O 1
ATOM 767 N N . GLN A 1 98 ? 8.881 -2.144 -8.778 1.00 93.94 98 GLN A N 1
ATOM 768 C CA . GLN A 1 98 ? 9.343 -1.848 -7.429 1.00 93.94 98 GLN A CA 1
ATOM 769 C C . GLN A 1 98 ? 9.920 -0.426 -7.363 1.00 93.94 98 GLN A C 1
ATOM 771 O O . GLN A 1 98 ? 10.832 -0.064 -8.114 1.00 93.94 98 GLN A O 1
ATOM 776 N N . SER A 1 99 ? 9.403 0.367 -6.433 1.00 88.75 99 SER A N 1
ATOM 777 C CA . SER A 1 99 ? 9.817 1.743 -6.179 1.00 88.75 99 SER A CA 1
ATOM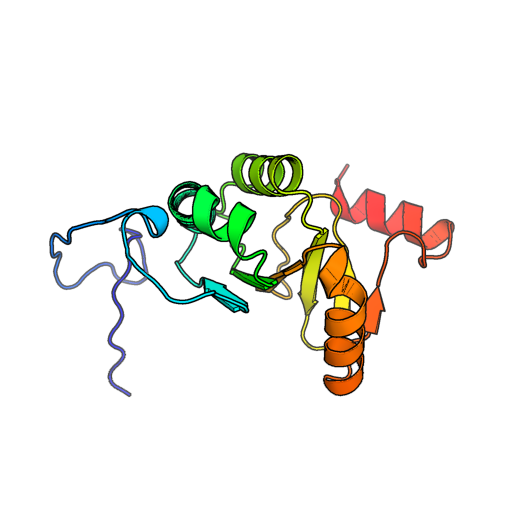 778 C C . SER A 1 99 ? 10.547 1.825 -4.839 1.00 88.75 99 SER A C 1
ATOM 780 O O . SER A 1 99 ? 10.198 1.137 -3.884 1.00 88.75 99 SER A O 1
ATOM 782 N N . PHE A 1 100 ? 11.561 2.687 -4.745 1.00 84.00 100 PHE A N 1
ATOM 783 C CA . PHE A 1 100 ? 12.202 2.988 -3.455 1.00 84.00 100 PHE A CA 1
ATOM 784 C C . PHE A 1 100 ? 11.463 4.061 -2.664 1.00 84.00 100 PHE A C 1
ATOM 786 O O . PHE A 1 100 ? 11.575 4.114 -1.444 1.00 84.00 100 PHE A O 1
ATOM 793 N N . TYR A 1 101 ? 10.726 4.911 -3.373 1.00 86.88 101 TYR A N 1
ATOM 794 C CA . TYR A 1 101 ? 9.918 5.974 -2.805 1.00 86.88 101 TYR A CA 1
ATOM 795 C C . TYR A 1 101 ? 8.553 5.959 -3.496 1.00 86.88 101 TYR A C 1
ATOM 797 O O . TYR A 1 101 ? 8.520 5.777 -4.721 1.00 86.88 101 TYR A O 1
ATOM 805 N N . PRO A 1 102 ? 7.452 6.170 -2.752 1.00 89.31 102 PRO A N 1
ATOM 806 C CA . PRO A 1 102 ? 6.149 6.356 -3.363 1.00 89.31 102 PRO A CA 1
ATOM 807 C C . PRO A 1 102 ? 6.193 7.569 -4.287 1.00 89.31 102 PRO A C 1
ATOM 809 O O . PRO A 1 102 ? 6.717 8.623 -3.926 1.00 89.31 102 PRO A O 1
ATOM 812 N N . ALA A 1 103 ? 5.640 7.420 -5.483 1.00 89.00 103 ALA A N 1
ATOM 813 C CA . ALA A 1 103 ? 5.636 8.460 -6.497 1.00 89.00 103 ALA A CA 1
ATOM 814 C C . ALA A 1 103 ? 4.395 8.322 -7.369 1.00 89.00 103 ALA A C 1
ATOM 816 O O . ALA A 1 103 ? 4.035 7.210 -7.748 1.00 89.00 103 ALA A O 1
ATOM 817 N N . PHE A 1 104 ? 3.800 9.454 -7.737 1.00 90.38 104 PHE A N 1
ATOM 818 C CA . PHE A 1 104 ? 2.715 9.481 -8.708 1.00 90.38 104 PHE A CA 1
ATOM 819 C C . PHE A 1 104 ? 3.202 8.956 -10.062 1.00 90.38 104 PHE A C 1
ATOM 821 O O . PHE A 1 104 ? 4.272 9.343 -10.543 1.00 90.38 104 PHE A O 1
ATOM 828 N N . ASP A 1 105 ? 2.406 8.097 -10.691 1.00 88.38 105 ASP A N 1
ATOM 829 C CA . ASP A 1 105 ? 2.651 7.618 -12.044 1.00 88.38 105 ASP A CA 1
ATOM 830 C C . ASP A 1 105 ? 1.440 7.940 -12.932 1.00 88.38 105 ASP A C 1
ATOM 832 O O . ASP A 1 105 ? 0.341 7.440 -12.700 1.00 88.38 105 ASP A O 1
ATOM 836 N N . PRO A 1 106 ? 1.601 8.769 -13.977 1.00 86.31 106 PRO A N 1
ATOM 837 C CA . PRO A 1 106 ? 0.486 9.145 -14.842 1.00 86.31 106 PRO A CA 1
ATOM 838 C C . PRO A 1 106 ? -0.110 7.961 -15.619 1.00 86.31 106 PRO A C 1
ATOM 840 O O . PRO A 1 106 ? -1.193 8.100 -16.178 1.00 86.31 106 PRO A O 1
ATOM 843 N N . GLN A 1 107 ? 0.581 6.816 -15.684 1.00 85.12 107 GLN A N 1
ATOM 844 C CA . GLN A 1 107 ? 0.095 5.601 -16.345 1.00 85.12 107 GLN A CA 1
ATOM 845 C C . GLN A 1 107 ? -0.624 4.642 -15.392 1.00 85.12 107 GLN A C 1
ATOM 847 O O . GLN A 1 107 ? -1.308 3.733 -15.859 1.00 85.12 107 GLN A O 1
ATOM 852 N N . SER A 1 108 ? -0.465 4.813 -14.077 1.00 83.69 108 SER A N 1
ATOM 853 C CA . SER A 1 108 ? -1.247 4.088 -13.082 1.00 83.69 108 SER A CA 1
ATOM 854 C C . SER A 1 108 ? -1.118 4.709 -11.705 1.00 83.69 108 SER A C 1
ATOM 856 O O . SER A 1 108 ? -0.024 5.008 -11.244 1.00 83.69 108 SER A O 1
ATOM 858 N N . TRP A 1 109 ? -2.241 4.823 -11.013 1.00 92.75 109 TRP A N 1
ATOM 859 C CA . TRP A 1 109 ? -2.279 5.369 -9.663 1.00 92.75 109 TRP A CA 1
ATOM 860 C C . TRP A 1 109 ? -2.214 4.268 -8.603 1.00 92.75 109 TRP A C 1
ATOM 862 O O . TRP A 1 109 ? -2.005 4.558 -7.433 1.00 92.75 109 TRP A O 1
ATOM 872 N N . ASN A 1 110 ? -2.356 2.995 -8.986 1.00 95.25 110 ASN A N 1
ATOM 873 C CA . ASN A 1 110 ? -2.384 1.900 -8.023 1.00 95.25 110 ASN A CA 1
ATOM 874 C C . ASN A 1 110 ? -0.974 1.469 -7.619 1.00 95.25 110 ASN A C 1
ATOM 876 O O . ASN A 1 110 ? -0.118 1.181 -8.458 1.00 95.25 110 ASN A O 1
ATOM 880 N N . HIS A 1 111 ? -0.773 1.356 -6.314 1.00 97.12 111 HIS A N 1
ATOM 881 C CA . HIS A 1 111 ? 0.420 0.813 -5.689 1.00 97.12 111 HIS A CA 1
ATOM 882 C C . HIS A 1 111 ? 0.054 -0.392 -4.823 1.00 97.12 111 HIS A C 1
ATOM 884 O O . HIS A 1 111 ? -1.001 -0.415 -4.189 1.00 97.12 111 HIS A O 1
ATOM 890 N N . ALA A 1 112 ? 0.945 -1.377 -4.765 1.00 97.94 112 ALA A N 1
ATOM 891 C CA . ALA A 1 112 ? 0.927 -2.452 -3.790 1.00 97.94 112 ALA A CA 1
ATOM 892 C C . ALA A 1 112 ? 2.069 -2.255 -2.797 1.00 97.94 112 ALA A C 1
ATOM 894 O O . ALA A 1 112 ? 3.242 -2.368 -3.148 1.00 97.94 112 ALA A O 1
ATOM 895 N N . PHE A 1 113 ? 1.719 -2.019 -1.539 1.00 98.19 113 PHE A N 1
ATOM 896 C CA . PHE A 1 113 ? 2.649 -2.122 -0.430 1.00 98.19 113 PHE A CA 1
ATOM 897 C C . PHE A 1 113 ? 2.659 -3.572 0.050 1.00 98.19 113 PHE A C 1
ATOM 899 O O . PHE A 1 113 ? 1.646 -4.111 0.512 1.00 98.19 113 PHE A O 1
ATOM 906 N N . VAL A 1 114 ? 3.819 -4.211 -0.060 1.00 98.50 114 VAL A N 1
ATOM 907 C CA . VAL A 1 114 ? 3.997 -5.648 0.144 1.00 98.50 114 VAL A CA 1
ATOM 908 C C . VAL A 1 114 ? 4.952 -5.895 1.318 1.00 98.50 114 VAL A C 1
ATOM 910 O O . VAL A 1 114 ? 6.109 -5.471 1.265 1.00 98.50 114 VAL A O 1
ATOM 913 N N . PRO A 1 115 ? 4.516 -6.607 2.374 1.00 98.25 115 PRO A N 1
ATOM 914 C CA . PRO A 1 115 ? 5.409 -7.113 3.413 1.00 98.25 115 PRO A CA 1
ATOM 915 C C . PRO A 1 115 ? 6.497 -8.017 2.807 1.00 98.25 115 PRO A C 1
ATOM 917 O O . PRO A 1 115 ? 6.146 -8.887 2.003 1.00 98.25 115 PRO A O 1
ATOM 920 N N . PRO A 1 116 ? 7.781 -7.907 3.200 1.00 96.88 116 PRO A N 1
ATOM 921 C CA . PRO A 1 116 ? 8.846 -8.749 2.651 1.00 96.88 116 PRO A CA 1
ATOM 922 C C . PRO A 1 116 ? 8.557 -10.253 2.751 1.00 96.88 116 PRO A C 1
ATOM 924 O O . PRO A 1 116 ? 8.842 -11.007 1.825 1.00 96.88 116 PRO A O 1
ATOM 927 N N . GLU A 1 117 ? 7.917 -10.695 3.834 1.00 97.69 117 GLU A N 1
ATOM 928 C CA . GLU A 1 117 ? 7.534 -12.092 4.047 1.00 97.69 117 GLU A CA 1
ATOM 929 C C . GLU A 1 117 ? 6.418 -12.590 3.108 1.00 97.69 117 GLU A C 1
ATOM 931 O O . GLU A 1 117 ? 6.249 -13.796 2.944 1.00 97.69 117 GLU A O 1
ATOM 936 N N . LYS A 1 118 ? 5.666 -11.680 2.474 1.00 98.31 118 LYS A N 1
ATOM 937 C CA . LYS A 1 118 ? 4.628 -11.991 1.475 1.00 98.31 118 LYS A CA 1
ATOM 938 C C . LYS A 1 118 ? 5.102 -11.782 0.038 1.00 98.31 118 LYS A C 1
ATOM 940 O O . LYS A 1 118 ? 4.327 -12.020 -0.887 1.00 98.31 118 LYS A O 1
ATOM 945 N N . LEU A 1 119 ? 6.357 -11.379 -0.163 1.00 97.06 119 LEU A N 1
ATOM 946 C CA . LEU A 1 119 ? 6.906 -11.134 -1.490 1.00 97.06 119 LEU A CA 1
ATOM 947 C C . LEU A 1 119 ? 6.798 -12.356 -2.424 1.00 97.06 119 LEU A C 1
ATOM 949 O O . LEU A 1 119 ? 6.346 -12.155 -3.545 1.00 97.06 119 LEU A O 1
ATOM 953 N N . PRO A 1 120 ? 7.109 -13.605 -2.007 1.00 97.25 120 PRO A N 1
ATOM 954 C CA . PRO A 1 120 ? 6.969 -14.764 -2.895 1.00 97.25 120 PRO A CA 1
ATOM 955 C C . PRO A 1 120 ? 5.537 -14.950 -3.408 1.00 97.25 120 PRO A C 1
ATOM 957 O O . PRO A 1 120 ? 5.327 -15.098 -4.606 1.00 97.25 120 PRO A O 1
ATOM 960 N N . PHE A 1 121 ? 4.550 -14.834 -2.514 1.00 97.81 121 PHE A N 1
ATOM 961 C CA . PHE A 1 121 ? 3.136 -14.903 -2.880 1.00 97.81 121 PHE A CA 1
ATOM 962 C C . PHE A 1 121 ? 2.737 -13.768 -3.831 1.00 97.81 121 PHE A C 1
ATOM 964 O O . PHE A 1 121 ? 2.022 -13.988 -4.802 1.00 97.81 121 PHE A O 1
ATOM 971 N N . PHE A 1 122 ? 3.217 -12.547 -3.584 1.00 97.94 122 PHE A N 1
ATOM 972 C CA . PHE A 1 122 ? 2.964 -11.425 -4.483 1.00 97.94 122 PHE A CA 1
ATOM 973 C C . PHE A 1 122 ? 3.558 -11.660 -5.882 1.00 97.94 122 PHE A C 1
ATOM 975 O O . PHE A 1 122 ? 2.881 -11.388 -6.869 1.00 97.94 122 PHE A O 1
ATOM 982 N N . MET A 1 123 ? 4.764 -12.234 -5.983 1.00 96.81 123 MET A N 1
ATOM 983 C CA . MET A 1 123 ? 5.362 -12.585 -7.278 1.00 96.81 123 MET A CA 1
ATOM 984 C C . MET A 1 123 ? 4.538 -13.633 -8.035 1.00 96.81 123 MET A C 1
ATOM 986 O O . MET A 1 123 ? 4.316 -13.467 -9.232 1.00 96.81 123 MET A O 1
ATOM 990 N N . GLU A 1 124 ? 4.032 -14.665 -7.350 1.00 98.00 124 GLU A N 1
ATOM 991 C CA . GLU A 1 124 ? 3.124 -15.659 -7.948 1.00 98.00 124 GLU A CA 1
ATOM 992 C C . GLU A 1 124 ? 1.846 -14.998 -8.492 1.00 98.00 124 GLU A C 1
ATOM 994 O O . GLU A 1 124 ? 1.382 -15.322 -9.586 1.00 98.00 124 GLU A O 1
ATOM 999 N N . VAL A 1 125 ? 1.288 -14.029 -7.756 1.00 97.06 125 VAL A N 1
ATOM 1000 C CA . VAL A 1 125 ? 0.120 -13.256 -8.203 1.00 97.06 125 VAL A CA 1
ATOM 1001 C C . VAL A 1 125 ? 0.455 -12.397 -9.421 1.00 97.06 125 VAL A C 1
ATOM 1003 O O . VAL A 1 125 ? -0.350 -12.348 -10.354 1.00 97.06 125 VAL A O 1
ATOM 1006 N N . CYS A 1 126 ? 1.618 -11.740 -9.449 1.00 97.31 126 CYS A N 1
ATOM 1007 C CA . CYS A 1 126 ? 2.071 -10.979 -10.613 1.00 97.31 126 CYS A CA 1
ATOM 1008 C C . CYS A 1 126 ? 2.191 -11.880 -11.847 1.00 97.31 126 CYS A C 1
ATOM 1010 O O . CYS A 1 126 ? 1.632 -11.546 -12.890 1.00 97.31 126 CYS A O 1
ATOM 1012 N N . GLU A 1 127 ? 2.824 -13.047 -11.718 1.00 96.81 127 GLU A N 1
ATOM 1013 C CA . GLU A 1 127 ? 2.958 -14.018 -12.809 1.00 96.81 127 GLU A CA 1
ATOM 1014 C C . GLU A 1 127 ? 1.589 -14.500 -13.312 1.00 96.81 127 GLU A C 1
ATOM 1016 O O . GLU A 1 127 ? 1.300 -14.420 -14.509 1.00 96.81 127 GLU A O 1
ATOM 1021 N N . ALA A 1 128 ? 0.704 -14.922 -12.404 1.00 97.62 128 ALA A N 1
ATOM 1022 C CA . ALA A 1 128 ? -0.651 -15.359 -12.746 1.00 97.62 128 ALA A CA 1
ATOM 1023 C C . ALA A 1 128 ? -1.476 -14.248 -13.422 1.00 97.62 128 ALA A C 1
ATOM 1025 O O . ALA A 1 128 ? -2.313 -14.520 -14.287 1.00 97.62 128 ALA A O 1
ATOM 1026 N N . SER A 1 129 ? -1.208 -12.994 -13.054 1.00 95.81 129 SER A N 1
ATOM 1027 C CA . SER A 1 129 ? -1.837 -11.799 -13.623 1.00 95.81 129 SER A CA 1
ATOM 1028 C C . SER A 1 129 ? -1.141 -11.289 -14.888 1.00 95.81 129 SER A C 1
ATOM 1030 O O . SER A 1 129 ? -1.602 -10.307 -15.465 1.00 95.81 129 SER A O 1
ATOM 1032 N N . LYS A 1 130 ? -0.070 -11.954 -15.349 1.00 96.75 130 LYS A N 1
ATOM 1033 C CA . LYS A 1 130 ? 0.756 -11.550 -16.501 1.00 96.75 130 LYS A CA 1
ATOM 1034 C C . LYS A 1 130 ? 1.374 -10.156 -16.345 1.00 96.75 130 LYS A C 1
ATOM 1036 O O . LYS A 1 130 ? 1.526 -9.437 -17.328 1.00 96.75 130 LYS A O 1
ATOM 1041 N N . LEU A 1 131 ? 1.720 -9.792 -15.113 1.00 95.56 131 LEU A N 1
ATOM 1042 C CA . LEU A 1 131 ? 2.455 -8.575 -14.796 1.00 95.56 131 LEU A CA 1
ATOM 1043 C C . LEU A 1 131 ? 3.952 -8.875 -14.805 1.00 95.56 131 LEU A C 1
ATOM 1045 O O . LEU A 1 131 ? 4.433 -9.703 -14.029 1.00 95.56 131 LEU A O 1
ATOM 1049 N N . GLU A 1 132 ? 4.700 -8.171 -15.647 1.00 95.38 132 GLU A N 1
ATOM 1050 C CA . GLU A 1 132 ? 6.157 -8.170 -15.581 1.00 95.38 132 GLU A CA 1
ATOM 1051 C C . GLU A 1 132 ? 6.612 -7.489 -14.286 1.00 95.38 132 GLU A C 1
ATOM 1053 O O . GLU A 1 132 ? 6.254 -6.343 -14.012 1.00 95.38 132 GLU A O 1
ATOM 1058 N N . VAL A 1 133 ? 7.413 -8.173 -13.469 1.00 94.25 133 VAL A N 1
ATOM 1059 C CA . VAL A 1 133 ? 7.961 -7.565 -12.252 1.00 94.25 133 VAL A CA 1
ATOM 1060 C C . VAL A 1 133 ? 9.296 -6.907 -12.571 1.00 94.25 133 VAL A C 1
ATOM 1062 O O . VAL A 1 133 ? 10.288 -7.578 -12.853 1.00 94.25 133 VAL A O 1
ATOM 1065 N N . VAL A 1 134 ? 9.337 -5.582 -12.458 1.00 91.06 134 VAL A N 1
ATOM 1066 C CA . VAL A 1 134 ? 10.545 -4.786 -12.669 1.00 91.06 134 VAL A CA 1
ATOM 1067 C C . VAL A 1 134 ? 11.107 -4.394 -11.314 1.00 91.06 134 VAL A C 1
ATOM 1069 O O . VAL A 1 134 ? 10.527 -3.577 -10.599 1.00 91.06 134 VAL A O 1
ATOM 1072 N N . THR A 1 135 ? 12.265 -4.949 -10.962 1.00 83.50 135 THR A N 1
ATOM 1073 C CA . THR A 1 135 ? 13.007 -4.508 -9.779 1.00 83.50 135 THR A CA 1
ATOM 1074 C C . THR A 1 135 ? 14.170 -3.599 -10.182 1.00 83.50 135 THR A C 1
ATOM 1076 O O . THR A 1 135 ? 14.806 -3.803 -11.219 1.00 83.50 135 THR A O 1
ATOM 1079 N N . PRO A 1 136 ? 14.536 -2.615 -9.355 1.00 68.06 136 PRO A N 1
ATOM 1080 C CA . PRO A 1 136 ? 15.700 -1.779 -9.607 1.00 68.06 136 PRO A CA 1
ATOM 1081 C C . PRO A 1 136 ? 17.014 -2.552 -9.726 1.00 68.06 136 PRO A C 1
ATOM 1083 O O . PRO A 1 136 ? 17.956 -2.064 -10.344 1.00 68.06 136 PRO A O 1
ATOM 1086 N N . LEU A 1 137 ? 17.097 -3.754 -9.146 1.00 60.12 137 LEU A N 1
ATOM 1087 C CA . LEU A 1 137 ? 18.270 -4.621 -9.251 1.00 60.12 137 LEU A CA 1
ATOM 1088 C C . LEU A 1 137 ? 18.354 -5.337 -10.607 1.00 60.12 137 LEU A C 1
ATOM 1090 O O . LEU A 1 137 ? 19.464 -5.633 -11.048 1.00 60.12 137 LEU A O 1
ATOM 1094 N N . THR A 1 138 ? 17.219 -5.573 -11.273 1.00 54.50 138 THR A N 1
ATOM 1095 C CA . THR A 1 138 ? 17.133 -6.318 -12.540 1.00 54.50 138 THR A CA 1
ATOM 1096 C C . THR A 1 138 ? 17.290 -5.449 -13.786 1.00 54.50 138 THR A C 1
ATOM 1098 O O . THR A 1 138 ? 17.454 -5.992 -14.875 1.00 54.50 138 THR A O 1
ATOM 1101 N N . LEU A 1 139 ? 17.296 -4.119 -13.657 1.00 56.56 139 LEU A N 1
ATOM 1102 C CA . LEU A 1 139 ? 17.587 -3.231 -14.785 1.00 56.56 139 LEU A CA 1
ATOM 1103 C C . LEU A 1 139 ? 19.080 -3.320 -15.187 1.00 56.56 139 LEU A C 1
ATOM 1105 O O . LEU A 1 139 ? 19.955 -3.274 -14.317 1.00 56.56 139 LEU A O 1
ATOM 1109 N N . PRO A 1 140 ? 19.424 -3.402 -16.483 1.00 55.59 140 PRO A N 1
ATOM 1110 C CA . PRO A 1 140 ? 20.798 -3.214 -16.946 1.00 55.59 140 PRO A CA 1
ATOM 1111 C C . PRO A 1 140 ? 21.353 -1.858 -16.475 1.00 55.59 140 PRO A C 1
ATOM 1113 O O . PRO A 1 140 ? 20.623 -0.871 -16.447 1.00 55.59 140 PRO A O 1
ATOM 1116 N N . GLU A 1 141 ? 22.644 -1.755 -16.138 1.00 58.16 141 GLU A N 1
ATOM 1117 C CA . GLU A 1 141 ? 23.249 -0.496 -15.638 1.00 58.16 141 GLU A CA 1
ATOM 1118 C C . GLU A 1 141 ? 22.947 0.783 -16.455 1.00 58.16 141 GLU A C 1
ATOM 1120 O O . GLU A 1 141 ? 22.711 1.837 -15.851 1.00 58.16 141 GLU A O 1
ATOM 1125 N N . PRO A 1 142 ? 22.899 0.748 -17.803 1.00 60.19 142 PRO A N 1
ATOM 1126 C CA . PRO A 1 142 ? 22.498 1.913 -18.594 1.00 60.19 142 PRO A CA 1
ATOM 1127 C C . PRO A 1 142 ? 21.047 2.339 -18.328 1.00 60.19 142 PRO A C 1
ATOM 1129 O O . PRO A 1 142 ? 20.743 3.532 -18.246 1.00 60.19 142 PRO A O 1
ATOM 1132 N N . GLU A 1 143 ? 20.158 1.363 -18.150 1.00 57.81 143 GLU A N 1
ATOM 1133 C CA . GLU A 1 143 ? 18.737 1.575 -17.888 1.00 57.81 143 GLU A CA 1
ATOM 1134 C C . GLU A 1 143 ? 18.487 1.976 -16.443 1.00 57.81 143 GLU A C 1
ATOM 1136 O O . GLU A 1 143 ? 17.664 2.854 -16.223 1.00 57.81 143 GLU A O 1
ATOM 1141 N N . LYS A 1 144 ? 19.256 1.457 -15.473 1.00 60.59 144 LYS A N 1
ATOM 1142 C CA . LYS A 1 144 ? 19.232 1.943 -14.084 1.00 60.59 144 LYS A CA 1
ATOM 1143 C C . LYS A 1 144 ? 19.468 3.447 -14.044 1.00 60.59 144 LYS A C 1
ATOM 1145 O O . LYS A 1 144 ? 18.644 4.178 -13.510 1.00 60.59 144 LYS A O 1
ATOM 1150 N N . LYS A 1 145 ? 20.554 3.937 -14.657 1.00 59.38 145 LYS A N 1
ATOM 1151 C CA . LYS A 1 145 ? 20.868 5.378 -14.677 1.00 59.38 145 LYS A CA 1
ATOM 1152 C C . LYS A 1 145 ? 19.776 6.212 -15.346 1.00 59.38 145 LYS A C 1
ATOM 1154 O O . LYS A 1 145 ? 19.416 7.259 -14.817 1.00 59.38 145 LYS A O 1
ATOM 1159 N N . SER A 1 146 ? 19.243 5.759 -16.482 1.00 59.31 146 SER A N 1
ATOM 1160 C CA . SER A 1 146 ? 18.164 6.465 -17.188 1.00 59.31 146 SER A CA 1
ATOM 1161 C C . SER A 1 146 ? 16.846 6.449 -16.405 1.00 59.31 146 SER A C 1
ATOM 1163 O O . SER A 1 146 ? 16.176 7.473 -16.302 1.00 59.31 146 SER A O 1
ATOM 1165 N N . PHE A 1 147 ? 16.498 5.312 -15.804 1.00 58.44 147 PHE A N 1
ATOM 1166 C CA . PHE A 1 147 ? 15.329 5.132 -14.950 1.00 58.44 147 PHE A CA 1
ATOM 1167 C C . PHE A 1 147 ? 15.399 6.043 -13.724 1.00 58.44 147 PHE A C 1
ATOM 1169 O O . PHE A 1 147 ? 14.444 6.764 -13.449 1.00 58.44 147 PHE A O 1
ATOM 1176 N N . TRP A 1 148 ? 16.553 6.099 -13.055 1.00 56.16 148 TRP A N 1
ATOM 1177 C CA . TRP A 1 148 ? 16.786 6.987 -11.920 1.00 56.16 148 TRP A CA 1
ATOM 1178 C C . TRP A 1 148 ? 16.750 8.468 -12.287 1.00 56.16 148 TRP A C 1
ATOM 1180 O O . TRP A 1 148 ? 16.105 9.247 -11.591 1.00 56.16 148 TRP A O 1
ATOM 1190 N N . ALA A 1 149 ? 17.363 8.852 -13.408 1.00 58.09 149 ALA A N 1
ATOM 1191 C CA . ALA A 1 149 ? 17.303 10.224 -13.908 1.00 58.09 149 ALA A CA 1
ATOM 1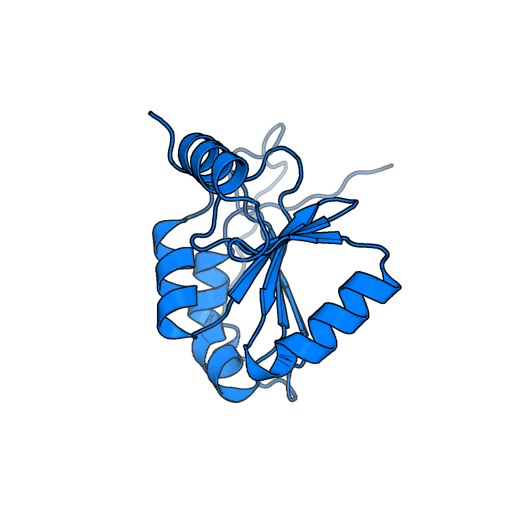192 C C . ALA A 1 149 ? 15.866 10.652 -14.266 1.00 58.09 149 ALA A C 1
ATOM 1194 O O . ALA A 1 149 ? 15.489 11.801 -14.063 1.00 58.09 149 ALA A O 1
ATOM 1195 N N . ARG A 1 150 ? 15.039 9.721 -14.764 1.00 57.12 150 ARG A N 1
ATOM 1196 C CA . ARG A 1 150 ? 13.614 9.958 -15.052 1.00 57.12 150 ARG A CA 1
ATOM 1197 C C . ARG A 1 150 ? 12.742 10.013 -13.797 1.00 57.12 150 ARG A C 1
ATOM 1199 O O . ARG A 1 150 ? 11.720 10.686 -13.825 1.00 57.12 150 ARG A O 1
ATOM 1206 N N . LEU A 1 151 ? 13.113 9.293 -12.739 1.00 46.44 151 LEU A N 1
ATOM 1207 C CA . LEU A 1 151 ? 12.372 9.232 -11.475 1.00 46.44 151 LEU A CA 1
ATOM 1208 C C . LEU A 1 151 ? 12.632 10.428 -10.563 1.00 46.44 151 LEU A C 1
ATOM 1210 O O . LEU A 1 151 ? 11.702 10.900 -9.920 1.00 46.44 151 LEU A O 1
ATOM 1214 N N . PHE A 1 152 ? 13.877 10.899 -10.496 1.00 47.41 152 PHE A N 1
ATOM 1215 C CA . PHE A 1 152 ? 14.259 11.986 -9.593 1.00 47.41 152 PHE A CA 1
ATOM 1216 C C . PHE A 1 152 ? 14.330 13.356 -10.260 1.00 47.41 152 PHE A C 1
ATOM 1218 O O . PHE A 1 152 ? 14.412 14.345 -9.542 1.00 47.41 152 PHE A O 1
ATOM 1225 N N . GLY A 1 153 ? 14.234 13.416 -11.593 1.00 41.91 153 GLY A N 1
ATOM 1226 C CA . GLY A 1 153 ? 14.299 14.665 -12.344 1.00 41.91 153 GLY A CA 1
ATOM 1227 C C . GLY A 1 153 ? 15.671 15.341 -12.244 1.00 41.91 153 GLY A C 1
ATOM 1228 O O . GLY A 1 153 ? 16.386 15.230 -11.252 1.00 41.91 153 GLY A O 1
ATOM 1229 N N . ASN A 1 154 ? 16.054 16.035 -13.309 1.00 41.66 154 ASN A N 1
ATOM 1230 C CA . ASN A 1 154 ? 17.005 17.138 -13.190 1.00 41.66 154 ASN A CA 1
ATOM 1231 C C . ASN A 1 154 ? 16.259 18.379 -12.702 1.00 41.66 154 ASN A C 1
ATOM 1233 O O . ASN A 1 154 ? 15.089 18.533 -13.125 1.00 41.66 154 ASN A O 1
#

Solvent-accessible surface area (backbone atoms only — not comparable to full-atom values): 9208 Å² total; per-residue (Å²): 132,88,86,84,85,86,73,94,58,80,74,57,81,96,42,75,95,70,88,82,91,77,92,84,76,48,58,61,79,51,95,70,75,90,45,66,66,45,80,48,82,61,93,39,44,53,48,63,53,49,67,29,26,46,66,49,48,71,73,45,53,31,39,36,35,37,47,43,45,88,80,36,54,47,68,55,44,39,50,49,33,66,76,69,59,38,44,41,24,41,44,42,97,54,29,34,36,49,42,96,58,74,70,63,40,99,83,35,40,38,31,39,36,35,36,69,93,46,42,67,63,51,51,54,50,30,54,78,66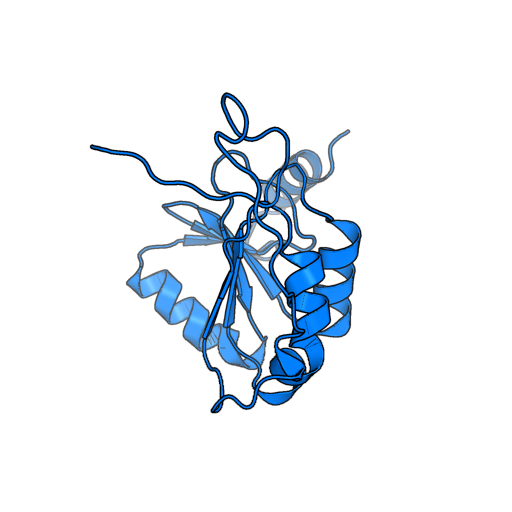,59,26,48,74,43,44,74,83,74,44,56,72,74,50,37,56,52,51,50,48,68,72,69,55,130

Foldseek 3Di:
DPDDDDAPDQPPDPGDPDDDDDDDAQPVVDDDDQAAEEEDEHPQCVLVNCVSCVVSCQVRVHWYKYFADPNHPQVSVLVSCVVSVWWKWFDAQQATETDNGDDDDPRGRIIITHDPVCVVVVVVVCVVSNHHYHYLVPDDPVVNVVVVCVRPDD

=== Feature glossary ===
The record interleaves many kinds of information about one protein. Here is each kind framed as the question it answers.

Q: What known structures does this most resemble?
A: Structural nearest neighbors (via Foldseek easy-search vs the PDB). Reported per hit: target PDB id, E-value, and alignment T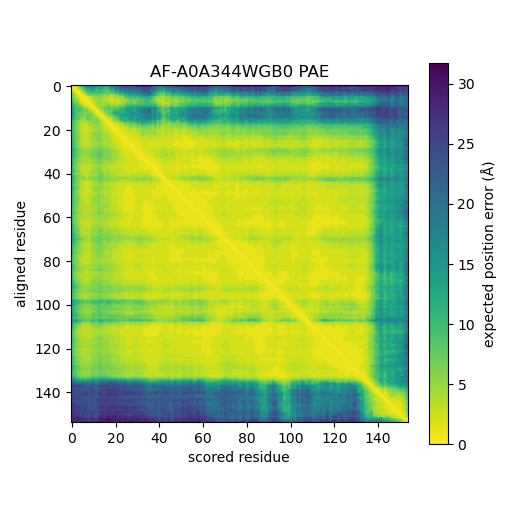M-score. A TM-score above ~0.5 is the conventional threshold for 'same fold'.

Q: Where is each backbone atom in 3D?
A: The mmCIF table is the protein's shape written out atom by atom. For each backbone N, Cα, C, and carbonyl O, it records an (x, y, z) coordinate triple in Å plus the residue type, chain letter, and residue number.

Q: What are the backbone torsion angles?
A: The φ/ψ torsion pair specifies the backbone conformation at each residue. φ rotates about the N–Cα bond, ψ about the Cα–C bond. Steric clashes forbid most of the (φ, ψ) plane — the allowed regions (α-helix basin, β-sheet basin, left-handed helix) are the Ramachandran-allowed regions.

Q: Which residues are buried vs exposed?
A: Solvent-accessible surface area (SASA) is the area in Å² traced out by the centre of a 1.4 Å probe sphere (a water molecule) rolled over the protein's van der Waals surface (Shrake–Rupley / Lee–Richards construction). Buried residues have near-zero SASA; fully exposed residues can exceed 200 Å². The total SASA scales roughly with the number of surface residues.

Q: How confident is the AlphaFold model at each residue?
A: pLDDT is the predicted lDDT-Cα score: AlphaFold's confidence that the local environment of each residue (all inter-atomic distances within 15 Å) is correctly placed. It is a per-residue number between 0 and 100, with higher meaning more reliable.

Q: What does the local fold look like, residue by residue?
A: 3Di is Foldseek's structural alphabet. Each residue is assigned one of twenty discrete states based on how its Cα sits relative to its spatial (not sequential) neighbors. Aligning 3Di strings finds structural homologs roughly as well as full 3D superposition, but orders of magnitude faster.

Q: How big and how compact is the whole molecule?
A: Radius of gyration (Rg) is the root-mean-square distance of Cα atoms from their centroid — a single number for overall size and compactness. A globular domain of N residues has Rg ≈ 2.2·N^0.38 Å; an extended or disordered chain has a much larger Rg. The Cα contact count is the number of residue pairs whose Cα atoms are within 8 Å and are more than four positions apart in sequence — a standard proxy for tertiary packing density. The bounding box is the smallest axis-aligned box enclosing all Cα atoms.

Q: Which residues are in helices, strands, or loops?
A: DSSP 8-state secondary structure assigns each residue one of H (α-helix), G (3₁₀-helix), I (π-helix), E (extended β-strand), B (isolated β-bridge), T (hydrogen-bonded turn), S (bend), or '-' (coil). The assignment is computed from backbone hydrogen-bond geometry via the Kabsch–Sander algorithm.

Q: How mobile is each atom in the crystal?
A: Crystallographic B-factors measure how much each atom's electron density is smeared out, in Å². They rise in mobile loops and surface residues and fall in the buried interior. In AlphaFold models this column is repurposed to hold pLDDT instead.

Q: What if only a Cα trace is available?
A: P-SEA three-state annotation labels each residue as helix, strand, or coil based purely on the geometry of the Cα trace. It serves as a fallback when the full backbone (and thus DSSP) is unavailable.

Q: What family and function is it annotated with?
A: Database cross-references. InterPro integrates a dozen domain/family signature databases into unified entries with residue-range hits. GO terms attach function/process/location labels with evidence codes. CATH codes position the fold in a four-level structural taxonomy. Organism is the NCBI-taxonomy species name.

Q: Are the domains correctly placed relative to each other?
A: Predicted Aligned Error (PAE) is an AlphaFold confidence matrix: entry (i, j) is the expected error in the position of residue j, in ångströms, when the prediction is superimposed on the true structure at residue i. Low PAE within a block of residues means that block is internally rigid and well-predicted; high PAE between two blocks means their relative placement is uncertain even if each block individually is confident.

Q: What do the diagnostic plots show?
A: Three diagnostic plots accompany the record. The Cα contact map visualizes the tertiary structure as a 2D adjacency matrix (8 Å cutoff, sequence-local contacts suppressed). The Ramachandran plot shows the distribution of backbone (φ, ψ) torsions, with points in the α and β basins reflecting secondary structure content. The PAE plot shows AlphaFold's inter-residue confidence as a color matrix.

Q: What is the amino-acid chain?
A: Primary structure: the covalent order of the twenty standard amino acids along the backbone. Two proteins with the same sequence will (almost always) fold to the same structure; two with 30% identity often share a fold but not the details.

Q: What do the rendered images show?
A: The six renders are orthographic views along the three Cartesian axes in both directions. Representation (cartoon, sticks, or surface) and color scheme (sequence-rainbow or by-chain) vary across proteins so the training set covers all the common visualization conventions.